Protein AF-A0A150L6R5-F1 (afdb_monomer)

Solvent-accessible surface area (backbone atoms only — not comparable to full-atom values): 7405 Å² total; per-residue (Å²): 128,95,86,69,54,72,67,58,52,52,34,39,78,70,68,76,39,85,80,50,73,68,56,41,49,54,49,15,63,74,72,68,33,34,54,50,27,78,69,68,76,39,93,54,50,44,89,71,48,69,51,76,79,44,76,50,83,79,50,77,66,54,52,50,54,48,52,55,48,49,53,52,50,52,53,49,33,61,73,67,61,62,55,36,60,96,81,40,74,58,53,73,68,58,50,50,53,49,51,54,52,51,49,52,51,52,51,51,53,50,25,52,50,48,58,71,68,56,54,77,95,73,62,110

Secondary structure (DSSP, 8-state):
--S--HHHHHHHHTTSSPPPHHHHHHHHHHHT--HHHHTTS-S-SSS--HHHHSPPPPPHHHHHHHHHHHHHHHHHHHHTTTTEETTEEPPHHHHHHHHHHHHHHHHHHHHHHHHHHS-GGG--

Structure (mmCIF, N/CA/C/O backbone):
data_AF-A0A150L6R5-F1
#
_entry.id   AF-A0A150L6R5-F1
#
loop_
_atom_site.group_PDB
_atom_site.id
_atom_site.type_symbol
_atom_site.label_atom_id
_atom_site.label_alt_id
_atom_site.label_comp_id
_atom_site.label_asym_id
_atom_site.label_entity_id
_atom_site.label_seq_id
_atom_site.pdbx_PDB_ins_code
_atom_site.Cartn_x
_atom_site.Cartn_y
_atom_site.Cartn_z
_atom_site.occupancy
_atom_site.B_iso_or_equiv
_atom_site.auth_seq_id
_atom_site.auth_comp_id
_atom_site.auth_asym_id
_atom_site.auth_atom_id
_atom_site.pdbx_PDB_model_num
ATOM 1 N N . MET A 1 1 ? 25.573 -14.787 -15.660 1.00 61.69 1 MET A N 1
ATOM 2 C CA . MET A 1 1 ? 26.106 -13.579 -16.336 1.00 61.69 1 MET A CA 1
ATOM 3 C C . MET A 1 1 ? 26.245 -13.853 -17.828 1.00 61.69 1 MET A C 1
ATOM 5 O O . MET A 1 1 ? 26.478 -14.995 -18.196 1.00 61.69 1 MET A O 1
ATOM 9 N N . LEU A 1 2 ? 26.052 -12.842 -18.675 1.00 75.56 2 LEU A N 1
ATOM 10 C CA . LEU A 1 2 ? 25.709 -12.941 -20.106 1.00 75.56 2 LEU A CA 1
ATOM 11 C C . LEU A 1 2 ? 26.707 -13.680 -21.024 1.00 75.56 2 LEU A C 1
ATOM 13 O O . LEU A 1 2 ? 26.377 -13.932 -22.178 1.00 75.56 2 LEU A O 1
ATOM 17 N N . GLY A 1 3 ? 27.876 -14.087 -20.523 1.00 83.06 3 GLY A N 1
ATOM 18 C CA . GLY A 1 3 ? 28.891 -14.808 -21.302 1.00 83.06 3 GLY A CA 1
ATOM 19 C C . GLY A 1 3 ? 29.661 -13.918 -22.283 1.00 83.06 3 GLY A C 1
ATOM 20 O O . GLY A 1 3 ? 30.315 -14.429 -23.185 1.00 83.06 3 GLY A O 1
ATOM 21 N N . ILE A 1 4 ? 29.576 -12.596 -22.115 1.00 85.50 4 ILE A N 1
ATOM 22 C CA . ILE A 1 4 ? 30.232 -11.585 -22.952 1.00 85.50 4 ILE A CA 1
ATOM 23 C C . ILE A 1 4 ? 31.328 -10.861 -22.167 1.00 85.50 4 ILE A C 1
ATOM 25 O O . ILE A 1 4 ? 31.260 -10.755 -20.942 1.00 85.50 4 ILE A O 1
ATOM 29 N N . SER A 1 5 ? 32.340 -10.352 -22.872 1.00 90.00 5 SER A N 1
ATOM 30 C CA . SER A 1 5 ? 33.394 -9.540 -22.260 1.00 90.00 5 SER A CA 1
ATOM 31 C C . SER A 1 5 ? 32.906 -8.120 -21.955 1.00 90.00 5 SER A C 1
ATOM 33 O O . SER A 1 5 ? 31.983 -7.613 -22.593 1.00 90.00 5 SER A O 1
ATOM 35 N N . ALA A 1 6 ? 33.573 -7.438 -21.020 1.00 88.44 6 ALA A N 1
ATOM 36 C CA . ALA A 1 6 ? 33.285 -6.036 -20.706 1.00 88.44 6 ALA A CA 1
ATOM 37 C C . ALA A 1 6 ? 33.437 -5.119 -21.935 1.00 88.44 6 ALA A C 1
ATOM 39 O O . ALA A 1 6 ? 32.618 -4.231 -22.152 1.00 88.44 6 ALA A O 1
ATOM 40 N N . GLN A 1 7 ? 34.435 -5.382 -22.788 1.00 90.38 7 GLN A N 1
ATOM 41 C CA . GLN A 1 7 ? 34.619 -4.649 -24.043 1.00 90.38 7 GLN A CA 1
ATOM 42 C C . GLN A 1 7 ? 33.437 -4.847 -25.001 1.00 90.38 7 GLN A C 1
ATOM 44 O O . GLN A 1 7 ? 32.991 -3.898 -25.637 1.00 90.38 7 GLN A O 1
ATOM 49 N N . TYR A 1 8 ? 32.919 -6.075 -25.097 1.00 88.62 8 TYR A N 1
ATOM 50 C CA . TYR A 1 8 ? 31.766 -6.373 -25.944 1.00 88.62 8 TYR A CA 1
ATOM 51 C C . TYR A 1 8 ? 30.515 -5.632 -25.463 1.00 88.62 8 TYR A C 1
ATOM 53 O O . TYR A 1 8 ? 29.786 -5.067 -26.273 1.00 88.62 8 TYR A O 1
ATOM 61 N N . TYR A 1 9 ? 30.299 -5.589 -24.148 1.00 87.62 9 TYR A N 1
ATOM 62 C CA . TYR A 1 9 ? 29.216 -4.821 -23.539 1.00 87.62 9 TYR A CA 1
ATOM 63 C C . TYR A 1 9 ? 29.360 -3.307 -23.803 1.00 87.62 9 TYR A C 1
ATOM 65 O O . TYR A 1 9 ? 28.414 -2.671 -24.258 1.00 87.62 9 TYR A O 1
ATOM 73 N N . TYR A 1 10 ? 30.564 -2.750 -23.651 1.00 90.50 10 TYR A N 1
ATOM 74 C CA . TYR A 1 10 ? 30.852 -1.340 -23.948 1.00 90.50 10 TYR A CA 1
ATOM 75 C C . TYR A 1 10 ? 30.578 -0.950 -25.410 1.00 90.50 10 TYR A C 1
ATOM 77 O O . TYR A 1 10 ? 30.079 0.139 -25.699 1.00 90.50 10 TYR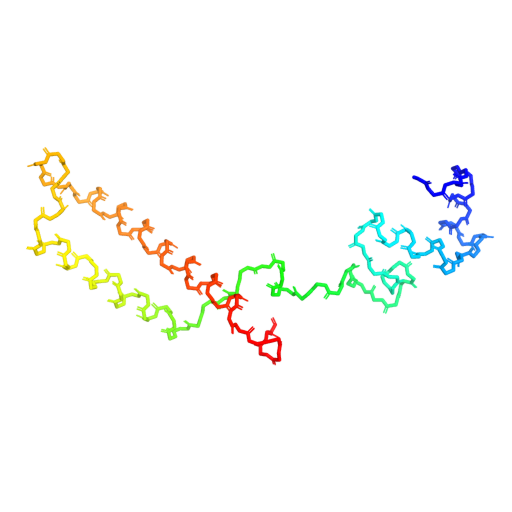 A O 1
ATOM 85 N N . ASP A 1 11 ? 30.899 -1.835 -26.357 1.00 91.75 11 ASP A N 1
ATOM 86 C CA . ASP A 1 11 ? 30.613 -1.598 -27.774 1.00 91.75 11 ASP A CA 1
ATOM 87 C C . ASP A 1 11 ? 29.100 -1.544 -28.053 1.00 91.75 11 ASP A C 1
ATOM 89 O O . ASP A 1 11 ? 28.676 -0.785 -28.927 1.00 91.75 11 ASP A O 1
ATOM 93 N N . ILE A 1 12 ? 28.293 -2.320 -27.316 1.00 88.31 12 ILE A N 1
ATOM 94 C CA . ILE A 1 12 ? 26.825 -2.270 -27.394 1.00 88.31 12 ILE A CA 1
ATOM 95 C C . ILE A 1 12 ? 26.315 -0.925 -26.873 1.00 88.31 12 ILE A C 1
ATOM 97 O O . ILE A 1 12 ? 25.556 -0.263 -27.574 1.00 88.31 12 ILE A O 1
ATOM 101 N N . GLU A 1 13 ? 26.765 -0.481 -25.695 1.00 85.50 13 GLU A N 1
ATOM 102 C CA . GLU A 1 13 ? 26.335 0.802 -25.107 1.00 85.50 13 GLU A CA 1
ATOM 103 C C . GLU A 1 13 ? 26.652 1.998 -26.013 1.00 85.50 13 GLU A C 1
ATOM 105 O O . GLU A 1 13 ? 25.896 2.964 -26.080 1.00 85.50 13 GLU A O 1
ATOM 110 N N . LYS A 1 14 ? 27.757 1.924 -26.764 1.00 90.44 14 LYS A N 1
ATOM 111 C CA . LYS A 1 14 ? 28.139 2.946 -27.748 1.00 90.44 14 LYS A CA 1
ATOM 112 C C . LYS A 1 14 ? 27.445 2.816 -29.106 1.00 90.44 14 LYS A C 1
ATOM 114 O O . LYS A 1 14 ? 27.790 3.568 -30.017 1.00 90.44 14 LYS A O 1
ATOM 119 N N . GLY A 1 15 ? 26.544 1.849 -29.283 1.00 84.25 15 GLY A N 1
ATOM 120 C CA . GLY A 1 15 ? 25.872 1.581 -30.558 1.00 84.25 15 GLY A CA 1
ATOM 121 C C . GLY A 1 15 ? 26.807 1.071 -31.661 1.00 84.25 15 GLY A C 1
ATOM 122 O O . GLY A 1 15 ? 26.438 1.063 -32.832 1.00 84.25 15 GLY A O 1
ATOM 123 N N . LYS A 1 16 ? 28.029 0.643 -31.313 1.00 89.19 16 LYS A N 1
ATOM 124 C CA . LYS A 1 16 ? 28.997 0.067 -32.263 1.00 89.19 16 LYS A CA 1
ATOM 125 C C . LYS A 1 16 ? 28.676 -1.387 -32.601 1.00 89.19 16 LYS A C 1
ATOM 127 O O . LYS A 1 16 ? 29.191 -1.916 -33.585 1.00 89.19 16 LYS A O 1
ATOM 132 N N . ARG A 1 17 ? 27.859 -2.043 -31.775 1.00 85.75 17 ARG A N 1
ATOM 133 C CA . ARG A 1 17 ? 27.372 -3.409 -31.971 1.00 85.75 17 ARG A CA 1
ATOM 134 C C . ARG A 1 17 ? 25.873 -3.487 -31.727 1.00 85.75 17 ARG A C 1
ATOM 136 O O . ARG A 1 17 ? 25.364 -2.909 -30.774 1.00 85.75 17 ARG A O 1
ATOM 143 N N . ASN A 1 18 ? 25.196 -4.264 -32.568 1.00 82.00 18 ASN A N 1
ATOM 144 C CA . ASN A 1 18 ? 23.773 -4.540 -32.417 1.00 82.00 18 ASN A CA 1
ATOM 145 C C . ASN A 1 18 ? 23.531 -5.579 -31.323 1.00 82.00 18 ASN A C 1
ATOM 147 O O . ASN A 1 18 ? 24.277 -6.552 -31.188 1.00 82.00 18 ASN A O 1
ATOM 151 N N . LEU A 1 19 ? 22.443 -5.385 -30.587 1.00 82.94 19 LEU A N 1
ATOM 152 C CA . LEU A 1 19 ? 21.975 -6.311 -29.572 1.00 82.94 19 LEU A CA 1
ATOM 153 C C . LEU A 1 19 ? 21.147 -7.428 -30.227 1.00 82.94 19 LEU A C 1
ATOM 155 O O . LEU A 1 19 ? 20.183 -7.147 -30.938 1.00 82.94 19 LEU A O 1
ATOM 159 N N . SER A 1 20 ? 21.511 -8.697 -30.011 1.00 88.38 20 SER A N 1
ATOM 160 C CA . SER A 1 20 ? 20.675 -9.817 -30.465 1.00 88.38 20 SER A CA 1
ATOM 161 C C . SER A 1 20 ? 19.405 -9.916 -29.616 1.00 88.38 20 SER A C 1
ATOM 163 O O . SER A 1 20 ? 19.404 -9.526 -28.449 1.00 88.38 20 SER A O 1
ATOM 165 N N . ALA A 1 21 ? 18.329 -10.480 -30.173 1.00 88.06 21 ALA A N 1
ATOM 166 C CA . ALA A 1 21 ? 17.070 -10.656 -29.443 1.00 88.06 21 ALA A CA 1
ATOM 167 C C . ALA A 1 21 ? 17.245 -11.498 -28.162 1.00 88.06 21 ALA A C 1
ATOM 169 O O . ALA A 1 21 ? 16.693 -11.167 -27.113 1.00 88.06 21 ALA A O 1
ATOM 170 N N . GLU A 1 22 ? 18.071 -12.545 -28.220 1.00 89.50 22 GLU A N 1
ATOM 171 C CA . GLU A 1 22 ? 18.399 -13.381 -27.060 1.00 89.50 22 GLU A CA 1
ATOM 172 C C . GLU A 1 22 ? 19.146 -12.584 -25.978 1.00 89.50 22 GLU A C 1
ATOM 174 O O . GLU A 1 22 ? 18.805 -12.657 -24.799 1.00 89.50 22 GLU A O 1
ATOM 179 N N . MET A 1 23 ? 20.131 -11.767 -26.370 1.00 89.25 23 MET A N 1
ATOM 180 C CA . MET A 1 23 ? 20.885 -10.932 -25.432 1.00 89.25 23 MET A CA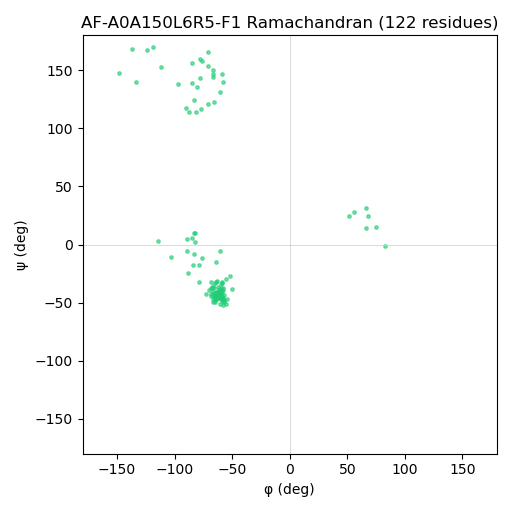 1
ATOM 181 C C . MET A 1 23 ? 19.999 -9.847 -24.814 1.00 89.25 23 MET A C 1
ATOM 183 O O . MET A 1 23 ? 20.085 -9.610 -23.613 1.00 89.25 23 MET A O 1
ATOM 187 N N . ALA A 1 24 ? 19.125 -9.228 -25.614 1.00 90.25 24 ALA A N 1
ATOM 188 C CA . ALA A 1 24 ? 18.142 -8.258 -25.142 1.00 90.25 24 ALA A CA 1
ATOM 189 C C . ALA A 1 24 ? 17.207 -8.870 -24.098 1.00 90.25 24 ALA A C 1
ATOM 191 O O . ALA A 1 24 ? 16.985 -8.266 -23.056 1.00 90.25 24 ALA A O 1
ATOM 192 N N . THR A 1 25 ? 16.725 -10.091 -24.340 1.00 91.06 25 THR A N 1
ATOM 193 C CA . THR A 1 25 ? 15.853 -10.814 -23.403 1.00 91.06 25 THR A CA 1
ATOM 194 C C . THR A 1 25 ? 16.580 -11.108 -22.090 1.00 91.06 25 THR A C 1
ATOM 196 O O . THR A 1 25 ? 16.077 -10.793 -21.018 1.00 91.06 25 THR A O 1
ATOM 199 N N . ARG A 1 26 ? 17.815 -11.620 -22.154 1.00 91.00 26 ARG A N 1
ATOM 200 C CA . ARG A 1 26 ? 18.606 -11.916 -20.947 1.00 91.00 26 ARG A CA 1
ATOM 201 C C . ARG A 1 26 ? 18.983 -10.655 -20.164 1.00 91.00 26 ARG A C 1
ATOM 203 O O . ARG A 1 26 ? 19.013 -10.690 -18.940 1.00 91.00 26 ARG A O 1
ATOM 210 N N . LEU A 1 27 ? 19.294 -9.549 -20.845 1.00 89.94 27 LEU A N 1
ATOM 211 C CA . LEU A 1 27 ? 19.520 -8.251 -20.199 1.00 89.94 27 LEU A CA 1
ATOM 212 C C . LEU A 1 27 ? 18.240 -7.748 -19.524 1.00 89.94 27 LEU A C 1
ATOM 214 O O . LEU A 1 27 ? 18.305 -7.287 -18.390 1.00 89.94 27 LEU A O 1
ATOM 218 N N . ALA A 1 28 ? 17.094 -7.878 -20.196 1.00 90.81 28 ALA A N 1
ATOM 219 C CA . ALA A 1 28 ? 15.792 -7.470 -19.678 1.00 90.81 28 ALA A CA 1
ATOM 220 C C . ALA A 1 28 ? 15.468 -8.213 -18.375 1.00 90.81 28 ALA A C 1
ATOM 222 O O . ALA A 1 28 ? 15.160 -7.585 -17.366 1.00 90.81 28 ALA A O 1
ATOM 223 N N . GLU A 1 29 ? 15.668 -9.532 -18.357 1.00 89.25 29 GLU A N 1
ATOM 224 C CA . GLU A 1 29 ? 15.503 -10.370 -17.165 1.00 89.25 29 GLU A CA 1
ATOM 225 C C . GLU A 1 29 ? 16.469 -9.995 -16.032 1.00 89.25 29 GLU A C 1
ATOM 227 O O . GLU A 1 29 ? 16.053 -9.900 -14.880 1.00 89.25 29 GLU A O 1
ATOM 232 N N . ILE A 1 30 ? 17.752 -9.756 -16.341 1.00 89.75 30 ILE A N 1
ATOM 233 C CA . ILE A 1 30 ? 18.762 -9.373 -15.338 1.00 89.75 30 ILE A CA 1
ATOM 234 C C . ILE A 1 30 ? 18.417 -8.033 -14.687 1.00 89.75 30 ILE A C 1
ATOM 236 O O . ILE A 1 30 ? 18.596 -7.878 -13.480 1.00 89.75 30 ILE A O 1
ATOM 240 N N . PHE A 1 31 ? 17.952 -7.067 -15.479 1.00 89.56 31 PHE A N 1
ATOM 241 C CA . PHE A 1 31 ? 17.625 -5.728 -14.998 1.00 89.56 31 PHE A CA 1
ATOM 242 C C . PHE A 1 31 ? 16.177 -5.587 -14.508 1.00 89.56 31 PHE A C 1
ATOM 244 O O . PHE A 1 31 ? 15.832 -4.540 -13.967 1.00 89.56 31 PHE A O 1
ATOM 251 N N . GLY A 1 32 ? 15.338 -6.619 -14.658 1.00 87.75 32 GLY A N 1
ATOM 252 C CA . GLY A 1 32 ? 13.924 -6.574 -14.274 1.00 87.75 32 GLY A CA 1
ATOM 253 C C . GLY A 1 32 ? 13.096 -5.593 -15.112 1.00 87.75 32 GLY A C 1
ATOM 254 O O . GLY A 1 32 ? 12.149 -4.995 -14.605 1.00 87.75 32 GLY A O 1
ATOM 255 N N . VAL A 1 33 ? 13.472 -5.402 -16.377 1.00 91.44 33 VAL A N 1
ATOM 256 C CA . VAL A 1 33 ? 12.845 -4.461 -17.318 1.00 91.44 33 VAL A CA 1
ATOM 257 C C . VAL A 1 33 ? 12.259 -5.194 -18.527 1.00 91.44 33 VAL A C 1
ATOM 259 O O . VAL A 1 33 ? 12.512 -6.379 -18.722 1.00 91.44 33 VAL A O 1
ATOM 262 N N . THR A 1 34 ? 11.481 -4.513 -19.365 1.00 91.69 34 THR A N 1
ATOM 263 C CA . THR A 1 34 ? 11.000 -5.043 -20.645 1.00 91.69 34 THR A CA 1
ATOM 264 C C . THR A 1 34 ? 12.037 -4.830 -21.743 1.00 91.69 34 THR A C 1
ATOM 266 O O . THR A 1 34 ? 12.865 -3.915 -21.704 1.00 91.69 34 THR A O 1
ATOM 269 N N . THR A 1 35 ? 11.980 -5.657 -22.786 1.00 91.25 35 THR A N 1
ATOM 270 C CA . THR A 1 35 ? 12.811 -5.450 -23.980 1.00 91.25 35 THR A CA 1
ATOM 271 C C . THR A 1 35 ? 12.478 -4.141 -24.688 1.00 91.25 35 THR A C 1
ATOM 273 O O . THR A 1 35 ? 13.363 -3.526 -25.273 1.00 91.25 35 THR A O 1
ATOM 276 N N . ASP A 1 36 ? 11.223 -3.692 -24.627 1.00 89.81 36 ASP A N 1
ATOM 277 C CA . ASP A 1 36 ? 10.816 -2.424 -25.227 1.00 89.81 36 ASP A CA 1
ATOM 278 C C . ASP A 1 36 ? 11.456 -1.226 -24.515 1.00 89.81 36 ASP A C 1
ATOM 280 O O . ASP A 1 36 ? 11.865 -0.283 -25.193 1.00 89.81 36 ASP A O 1
ATOM 284 N N . TYR A 1 37 ? 11.634 -1.286 -23.191 1.00 90.94 37 TYR A N 1
ATOM 285 C CA . TYR A 1 37 ? 12.405 -0.282 -22.457 1.00 90.94 37 TYR A CA 1
ATOM 286 C C . TYR A 1 37 ? 13.880 -0.280 -22.860 1.00 90.94 37 TYR A C 1
ATOM 288 O O . TYR A 1 37 ? 14.424 0.764 -23.212 1.00 90.94 37 TYR A O 1
ATOM 296 N N . LEU A 1 38 ? 14.525 -1.454 -22.877 1.00 89.19 38 LEU A N 1
ATOM 297 C CA . LEU A 1 38 ? 15.938 -1.565 -23.265 1.00 89.19 38 LEU A CA 1
ATOM 298 C C . LEU A 1 38 ? 16.213 -1.049 -24.678 1.00 89.19 38 LEU A C 1
ATOM 300 O O . LEU A 1 38 ? 17.298 -0.544 -24.954 1.00 89.19 38 LEU A O 1
ATOM 304 N N . LEU A 1 39 ? 15.241 -1.198 -25.577 1.00 88.31 39 LEU A N 1
ATOM 305 C CA . LEU A 1 39 ? 15.330 -0.741 -26.961 1.00 88.31 39 LEU A CA 1
ATOM 306 C C . LEU A 1 39 ? 14.841 0.704 -27.154 1.00 88.31 39 LEU A C 1
ATOM 308 O O . LEU A 1 39 ? 14.774 1.162 -28.293 1.00 88.31 39 LEU A O 1
ATOM 312 N N . GLY A 1 40 ? 14.486 1.416 -26.079 1.00 87.50 40 GLY A N 1
ATOM 313 C CA . GLY A 1 40 ? 14.051 2.814 -26.129 1.00 87.50 40 GLY A CA 1
ATOM 314 C C . GLY A 1 40 ? 12.701 3.033 -26.817 1.00 87.50 40 GLY A C 1
ATOM 315 O O . GLY A 1 40 ? 12.443 4.111 -27.344 1.00 87.50 40 GLY A O 1
ATOM 316 N N . ARG A 1 41 ? 11.837 2.013 -26.857 1.00 89.00 41 ARG A N 1
ATOM 317 C CA . ARG A 1 41 ? 10.472 2.110 -27.411 1.00 89.00 41 ARG A CA 1
ATOM 318 C C . ARG A 1 41 ? 9.463 2.651 -26.399 1.00 89.00 41 ARG A C 1
ATOM 320 O O . ARG A 1 41 ? 8.371 3.057 -26.784 1.00 89.00 41 ARG A O 1
ATOM 327 N N . THR A 1 42 ? 9.816 2.624 -25.117 1.00 87.75 42 THR A N 1
ATOM 328 C CA . THR A 1 42 ? 9.022 3.127 -23.993 1.00 87.75 42 THR A CA 1
ATOM 329 C C . THR A 1 42 ? 9.957 3.638 -22.902 1.00 87.75 42 THR A C 1
ATOM 331 O O . THR A 1 42 ? 11.027 3.072 -22.696 1.00 87.75 42 THR A O 1
ATOM 334 N N . ASP A 1 43 ? 9.530 4.664 -22.167 1.00 87.94 43 ASP A N 1
ATOM 335 C CA . ASP A 1 43 ? 10.226 5.137 -20.962 1.00 87.94 43 ASP A CA 1
ATOM 336 C C . ASP A 1 43 ? 9.856 4.316 -19.715 1.00 87.94 43 ASP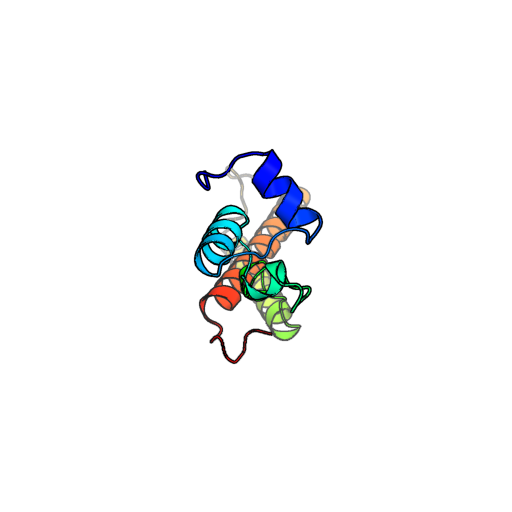 A C 1
ATOM 338 O O . ASP A 1 43 ? 10.450 4.493 -18.650 1.00 87.94 43 ASP A O 1
ATOM 342 N N . LYS A 1 44 ? 8.865 3.417 -19.819 1.00 83.31 44 LYS A N 1
ATOM 343 C CA . LYS A 1 44 ? 8.452 2.548 -18.712 1.00 83.31 44 LYS A CA 1
ATOM 344 C C . LYS A 1 44 ? 9.384 1.340 -18.623 1.00 83.31 44 LYS A C 1
ATOM 346 O O . LYS A 1 44 ? 9.342 0.520 -19.538 1.00 83.31 44 LYS A O 1
ATOM 351 N N . PRO A 1 45 ? 10.178 1.194 -17.544 1.00 84.19 45 PRO A N 1
ATOM 352 C CA . PRO A 1 45 ? 11.126 0.098 -17.402 1.00 84.19 45 PRO A CA 1
ATOM 353 C C . PRO A 1 45 ? 10.467 -1.269 -17.434 1.00 84.19 45 PRO A C 1
ATOM 355 O O . PRO A 1 45 ? 11.043 -2.187 -17.988 1.00 84.19 45 PRO A O 1
ATOM 358 N N . ASN A 1 46 ? 9.258 -1.425 -16.911 1.00 81.75 46 ASN A N 1
ATOM 359 C CA . ASN A 1 46 ? 8.548 -2.694 -16.931 1.00 81.75 46 ASN A CA 1
ATOM 360 C C . ASN A 1 46 ? 7.068 -2.507 -17.302 1.00 81.75 46 ASN A C 1
ATOM 362 O O . ASN A 1 46 ? 6.553 -1.388 -17.337 1.00 81.75 46 ASN A O 1
ATOM 366 N N . ASP A 1 47 ? 6.392 -3.624 -17.583 1.00 70.62 47 ASP A N 1
ATOM 367 C CA . ASP A 1 47 ? 4.941 -3.673 -17.820 1.00 70.62 47 ASP A CA 1
ATOM 368 C C . ASP A 1 47 ? 4.138 -3.718 -16.508 1.00 70.62 47 ASP A C 1
ATOM 370 O O . ASP A 1 47 ? 2.930 -3.977 -16.520 1.00 70.62 47 ASP A O 1
ATOM 374 N N . GLU A 1 48 ? 4.789 -3.507 -15.358 1.00 65.19 48 GLU A N 1
ATOM 375 C CA . GLU A 1 48 ? 4.079 -3.473 -14.088 1.00 65.19 48 GLU A CA 1
ATOM 376 C C . GLU A 1 48 ? 3.155 -2.260 -14.078 1.00 65.19 48 GLU A C 1
ATOM 378 O O . GLU A 1 48 ? 3.564 -1.111 -14.261 1.00 65.19 48 GLU A O 1
ATOM 383 N N . SER A 1 49 ? 1.867 -2.521 -13.879 1.00 65.25 49 SER A N 1
ATOM 384 C CA . SER A 1 49 ? 0.917 -1.440 -13.666 1.00 65.25 49 SER A CA 1
ATOM 385 C C . SER A 1 49 ? 1.230 -0.755 -12.330 1.00 65.25 49 SER A C 1
ATOM 387 O O . SER A 1 49 ? 1.687 -1.412 -11.392 1.00 65.25 49 SER A O 1
ATOM 389 N N . ASP A 1 50 ? 0.954 0.548 -12.193 1.00 66.25 50 ASP A N 1
ATOM 390 C CA . ASP A 1 50 ? 1.071 1.256 -10.900 1.00 66.25 50 ASP A CA 1
ATOM 391 C C . ASP A 1 50 ? 0.305 0.522 -9.780 1.00 66.25 50 ASP A C 1
ATOM 393 O O . ASP A 1 50 ? 0.671 0.553 -8.605 1.00 66.25 50 ASP A O 1
ATOM 397 N N . TRP A 1 51 ? -0.734 -0.220 -10.165 1.00 73.19 51 TRP A N 1
ATOM 398 C CA . TRP A 1 51 ? -1.480 -1.121 -9.303 1.00 73.19 51 TRP A CA 1
ATOM 399 C C . TRP A 1 51 ? -0.647 -2.248 -8.676 1.00 73.19 51 TRP A C 1
ATOM 401 O O . TRP A 1 51 ? -0.891 -2.652 -7.535 1.00 73.19 51 TRP A O 1
ATOM 411 N N . ASP A 1 52 ? 0.304 -2.806 -9.419 1.00 70.31 52 ASP A N 1
ATOM 412 C CA . ASP A 1 52 ? 1.135 -3.916 -8.963 1.00 70.31 52 ASP A CA 1
ATOM 413 C C . ASP A 1 52 ? 2.250 -3.410 -8.033 1.00 70.31 52 ASP A C 1
ATOM 415 O O . ASP A 1 52 ? 2.535 -4.060 -7.022 1.00 70.31 52 ASP A O 1
ATOM 419 N N . SER A 1 53 ? 2.752 -2.190 -8.250 1.00 72.69 53 SER A N 1
ATOM 420 C CA . SER A 1 53 ? 3.825 -1.579 -7.451 1.00 72.69 53 SER A CA 1
ATOM 421 C C . SER A 1 53 ? 3.346 -0.797 -6.215 1.00 72.69 53 SER A C 1
ATOM 423 O O . SER A 1 53 ? 4.090 -0.690 -5.240 1.00 72.69 53 SER A O 1
ATOM 425 N N . LYS A 1 54 ? 2.099 -0.298 -6.185 1.00 84.00 54 LYS A N 1
ATOM 426 C CA . LYS A 1 54 ? 1.565 0.529 -5.077 1.00 84.00 54 LYS A CA 1
ATOM 427 C C . LYS A 1 54 ? 0.287 -0.041 -4.458 1.00 84.00 54 LYS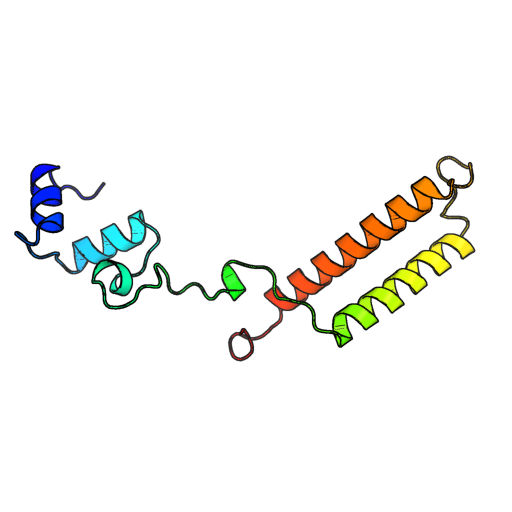 A C 1
ATOM 429 O O . LYS A 1 54 ? -0.305 -0.999 -4.960 1.00 84.00 54 LYS A O 1
ATOM 434 N N . LEU A 1 55 ? -0.111 0.498 -3.304 1.00 88.06 55 LEU A N 1
ATOM 435 C CA . LEU A 1 55 ? -1.441 0.257 -2.742 1.00 88.06 55 LEU A CA 1
ATOM 436 C C . LEU A 1 55 ? -2.451 1.174 -3.441 1.00 88.06 55 LEU A C 1
ATOM 438 O O . LEU A 1 55 ? -2.157 2.356 -3.619 1.00 88.06 55 LEU A O 1
ATOM 442 N N . PRO A 1 56 ? -3.629 0.663 -3.832 1.00 90.75 56 PRO A N 1
ATOM 443 C CA . PRO A 1 56 ? -4.630 1.481 -4.492 1.00 90.75 56 PRO A CA 1
ATOM 444 C C . PRO A 1 56 ? -5.182 2.538 -3.537 1.00 90.75 56 PRO A C 1
ATOM 446 O O . PRO A 1 56 ? -5.391 2.282 -2.349 1.00 90.75 56 PRO A O 1
ATOM 449 N N . GLU A 1 57 ? -5.467 3.717 -4.076 1.00 91.81 57 GLU A N 1
ATOM 450 C CA . GLU A 1 57 ? -6.098 4.794 -3.322 1.00 91.81 57 GLU A CA 1
ATOM 451 C C . GLU A 1 57 ? -7.529 4.422 -2.924 1.00 91.81 57 GLU A C 1
ATOM 453 O O . GLU A 1 57 ? -8.249 3.711 -3.642 1.00 91.81 57 GLU A O 1
ATOM 458 N N . LEU A 1 58 ? -7.946 4.903 -1.757 1.00 93.38 58 LEU A N 1
ATOM 459 C CA . LEU A 1 58 ? -9.306 4.746 -1.266 1.00 93.38 58 LEU A CA 1
ATOM 460 C C . LEU A 1 58 ? -10.184 5.860 -1.835 1.00 93.38 58 LEU A C 1
ATOM 462 O O . LEU A 1 58 ? -9.778 7.010 -1.954 1.00 93.38 58 LEU A O 1
ATOM 466 N N . THR A 1 59 ? -11.401 5.500 -2.225 1.00 94.88 59 THR A N 1
ATOM 467 C CA . THR A 1 59 ? -12.409 6.485 -2.629 1.00 94.88 59 THR A CA 1
ATOM 468 C C . THR A 1 59 ? -13.035 7.141 -1.400 1.00 94.88 59 T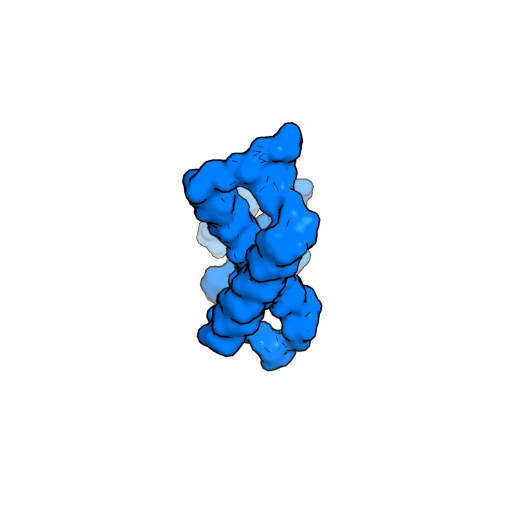HR A C 1
ATOM 470 O O . THR A 1 59 ? -13.082 6.539 -0.330 1.00 94.88 59 THR A O 1
ATOM 473 N N . GLU A 1 60 ? -13.642 8.318 -1.561 1.00 96.50 60 GLU A N 1
ATOM 474 C CA . GLU A 1 60 ? -14.377 8.995 -0.477 1.00 96.50 60 GLU A CA 1
ATOM 475 C C . GLU A 1 60 ? -15.479 8.129 0.151 1.00 96.50 60 GLU A C 1
ATOM 477 O O . GLU A 1 60 ? -15.831 8.280 1.320 1.00 96.50 60 GLU A O 1
ATOM 482 N N . LYS A 1 61 ? -16.077 7.221 -0.630 1.00 95.88 61 LYS A N 1
ATOM 483 C CA . LYS A 1 61 ? -17.043 6.255 -0.101 1.00 95.88 61 LYS A CA 1
ATOM 484 C C . LYS A 1 61 ? -16.357 5.246 0.821 1.00 95.88 61 LYS A C 1
ATOM 486 O O . LYS A 1 61 ? -16.875 4.953 1.888 1.00 95.88 61 LYS A O 1
ATOM 491 N N . GLU A 1 62 ? -15.204 4.726 0.413 1.00 96.38 62 GLU A N 1
ATOM 492 C CA . GLU A 1 62 ? -14.453 3.749 1.203 1.00 96.38 62 GLU A CA 1
ATOM 493 C C . GLU A 1 62 ? -13.892 4.364 2.487 1.00 96.38 62 GLU A C 1
ATOM 495 O O . GLU A 1 62 ? -13.934 3.702 3.519 1.00 96.38 62 GLU A O 1
ATOM 500 N N . GLU A 1 63 ? -13.442 5.620 2.449 1.00 97.12 63 GLU A N 1
ATOM 501 C CA . GLU A 1 63 ? -13.038 6.371 3.648 1.00 97.12 63 GLU A CA 1
ATOM 502 C C . GLU A 1 63 ? -14.207 6.534 4.632 1.00 97.12 63 GLU A C 1
ATOM 504 O O . GLU A 1 63 ? -14.063 6.252 5.821 1.00 97.12 63 GLU A O 1
ATOM 509 N N . ARG A 1 64 ? -15.404 6.891 4.142 1.00 97.12 64 ARG A N 1
ATOM 510 C CA . ARG A 1 64 ? -16.616 6.959 4.981 1.00 97.12 64 ARG A CA 1
ATOM 511 C C . ARG A 1 64 ? -16.990 5.606 5.584 1.00 97.12 64 ARG A C 1
ATOM 513 O O . ARG A 1 64 ? -17.314 5.538 6.766 1.00 97.12 64 ARG A O 1
ATOM 520 N N . ASP A 1 65 ? -16.921 4.530 4.802 1.00 97.19 65 ASP A N 1
ATOM 521 C CA . ASP A 1 65 ? -17.187 3.174 5.298 1.00 97.19 65 ASP A CA 1
ATOM 522 C C . ASP A 1 65 ? -16.180 2.765 6.393 1.00 97.19 65 ASP A C 1
ATOM 524 O O . ASP A 1 65 ? -16.547 2.078 7.349 1.00 97.19 65 ASP A O 1
ATOM 528 N N . ILE A 1 66 ? -14.912 3.180 6.268 1.00 97.00 66 ILE A N 1
ATOM 529 C CA . ILE A 1 66 ? -13.873 2.950 7.282 1.00 97.00 66 ILE A CA 1
ATOM 530 C C . ILE A 1 66 ? -14.183 3.727 8.559 1.00 97.00 66 ILE A C 1
ATOM 532 O O . ILE A 1 66 ? -14.146 3.122 9.627 1.00 97.00 66 ILE A O 1
ATOM 536 N N . ALA A 1 67 ? -14.543 5.010 8.457 1.00 96.25 67 ALA A N 1
ATOM 537 C CA . ALA A 1 67 ? -14.915 5.829 9.610 1.00 96.25 67 ALA A CA 1
ATOM 538 C C . ALA A 1 67 ? -16.096 5.216 10.384 1.00 96.25 67 ALA A C 1
ATOM 540 O O . ALA A 1 67 ? -16.001 4.997 11.589 1.00 96.25 67 ALA A O 1
ATOM 541 N N . LEU A 1 68 ? -17.161 4.815 9.679 1.00 97.25 68 LEU A N 1
ATOM 542 C CA . LEU A 1 68 ? -18.318 4.145 10.289 1.00 97.25 68 LEU A CA 1
ATOM 543 C C . LEU A 1 68 ? -17.935 2.825 10.971 1.00 97.25 68 LEU A C 1
ATOM 545 O O . LEU A 1 68 ? -18.455 2.477 12.033 1.00 97.25 68 LEU A O 1
ATOM 549 N N . LYS A 1 69 ? -17.029 2.056 10.358 1.00 96.50 69 LYS A N 1
ATOM 550 C CA . LYS A 1 69 ? -16.560 0.791 10.928 1.00 96.50 69 LYS A CA 1
ATOM 551 C C . LYS A 1 69 ? -15.681 1.010 12.159 1.00 96.50 69 LYS A C 1
ATOM 553 O O . LYS A 1 69 ? -15.806 0.242 13.109 1.00 96.50 69 LYS A O 1
ATOM 558 N N . LEU A 1 70 ? -14.821 2.026 12.142 1.00 95.75 70 LEU A N 1
ATOM 559 C CA . LEU A 1 70 ? -13.986 2.414 13.275 1.00 95.75 70 LEU A CA 1
ATOM 560 C C . LEU A 1 70 ? -14.855 2.804 14.471 1.00 95.75 70 LEU A C 1
ATOM 562 O O . LEU A 1 70 ? -14.691 2.221 15.537 1.00 95.75 70 LEU A O 1
ATOM 566 N N . GLU A 1 71 ? -15.828 3.698 14.278 1.00 93.75 71 GLU A N 1
ATOM 567 C CA . GLU A 1 71 ? -16.769 4.089 15.336 1.00 93.75 71 GLU A CA 1
ATOM 568 C C . GLU A 1 71 ? -17.520 2.884 15.901 1.00 93.75 71 GLU A C 1
ATOM 570 O O . GLU A 1 71 ? -17.629 2.730 17.114 1.00 93.75 71 GLU A O 1
ATOM 575 N N . LYS A 1 72 ? -17.990 1.979 15.035 1.00 94.69 72 LYS A N 1
ATOM 576 C CA . LYS A 1 72 ? -18.665 0.759 15.485 1.00 94.69 72 LYS A CA 1
ATOM 577 C C . LYS A 1 72 ? -17.762 -0.114 16.361 1.00 94.69 72 LYS A C 1
ATOM 579 O O . LYS A 1 72 ? -18.241 -0.633 17.363 1.00 94.69 72 LYS A O 1
ATOM 584 N N . ILE A 1 73 ? -16.493 -0.286 15.986 1.00 91.81 73 ILE A N 1
ATOM 585 C CA . ILE A 1 73 ? -15.525 -1.070 16.765 1.00 91.81 73 ILE A CA 1
ATOM 586 C C . ILE A 1 73 ? -15.260 -0.396 18.113 1.00 91.81 73 ILE A C 1
ATOM 588 O O . ILE A 1 73 ? -15.332 -1.067 19.136 1.00 91.81 73 ILE A O 1
ATOM 592 N N . LEU A 1 74 ? -15.007 0.915 18.128 1.00 89.38 74 LEU A N 1
ATOM 593 C CA . LEU A 1 74 ? -14.754 1.663 19.362 1.00 89.38 74 LEU A CA 1
ATOM 594 C C . LEU A 1 74 ? -15.952 1.591 20.319 1.00 89.38 74 LEU A C 1
ATOM 596 O O . LEU A 1 74 ? -15.781 1.217 21.473 1.00 89.38 74 LEU A O 1
ATOM 600 N N . ASN A 1 75 ? -17.170 1.802 19.813 1.00 88.56 75 ASN A N 1
ATOM 601 C CA . ASN A 1 75 ? -18.390 1.693 20.617 1.00 88.56 75 ASN A CA 1
ATOM 602 C C . ASN A 1 75 ? -18.590 0.278 21.187 1.00 88.56 75 ASN A C 1
ATOM 604 O O . ASN A 1 75 ? -19.052 0.123 22.313 1.00 88.56 75 ASN A O 1
ATOM 608 N N . GLN A 1 76 ? -18.263 -0.770 20.421 1.00 86.75 76 GLN A N 1
ATOM 609 C CA . GLN A 1 76 ? -18.330 -2.149 20.918 1.00 86.75 76 GLN A CA 1
ATOM 610 C C . GLN A 1 76 ? -17.321 -2.396 22.042 1.00 86.75 76 GLN A C 1
ATOM 612 O O . GLN A 1 76 ? -17.675 -3.014 23.043 1.00 86.75 76 GLN A O 1
ATOM 617 N N . LEU A 1 77 ? -16.098 -1.880 21.905 1.00 82.00 77 LEU A N 1
ATOM 618 C CA . LEU A 1 77 ? -15.068 -2.006 22.933 1.00 82.00 77 LEU A CA 1
ATOM 619 C C . LEU A 1 77 ? -15.464 -1.273 24.223 1.00 82.00 77 LEU A C 1
ATOM 621 O O . LEU A 1 77 ? -15.300 -1.834 25.308 1.00 82.00 77 LEU A O 1
ATOM 625 N N . ASP A 1 78 ? -16.034 -0.070 24.104 1.00 77.88 78 ASP A N 1
ATOM 626 C CA . ASP A 1 78 ? -16.551 0.705 25.239 1.00 77.88 78 ASP A CA 1
ATOM 627 C C . ASP A 1 78 ? -17.686 -0.038 25.963 1.00 77.88 78 ASP A C 1
ATOM 629 O O . ASP A 1 78 ? -17.700 -0.111 27.192 1.00 77.88 78 ASP A O 1
ATOM 633 N N . HIS A 1 79 ? -18.622 -0.640 25.221 1.00 73.19 79 HIS A N 1
ATOM 634 C CA . HIS A 1 79 ? -19.745 -1.382 25.804 1.00 73.19 79 HIS A CA 1
ATOM 635 C C . HIS A 1 79 ? -19.340 -2.686 26.502 1.00 73.19 79 HIS A C 1
ATOM 637 O O . HIS A 1 79 ? -19.989 -3.082 27.471 1.00 73.19 79 HIS A O 1
ATOM 643 N N . GLU A 1 80 ? -18.294 -3.364 26.029 1.00 65.38 80 GLU A N 1
ATOM 644 C CA . GLU A 1 80 ? -17.826 -4.630 26.605 1.00 65.38 80 GLU A CA 1
ATOM 645 C C . GLU A 1 80 ? -16.873 -4.437 27.802 1.00 65.38 80 GLU A C 1
ATOM 647 O O . GLU A 1 80 ? -16.323 -5.417 28.304 1.00 65.38 80 GLU A O 1
ATOM 652 N N . ASN A 1 81 ? -16.659 -3.197 28.276 1.00 62.44 81 ASN A N 1
ATOM 653 C CA . ASN A 1 81 ? -15.581 -2.840 29.214 1.00 62.44 81 ASN A CA 1
ATOM 654 C C . ASN A 1 81 ? -14.197 -3.341 28.737 1.00 62.44 81 ASN A C 1
ATOM 656 O O . ASN A 1 81 ? -13.282 -3.541 29.536 1.00 62.44 81 ASN A O 1
ATOM 660 N N . ALA A 1 82 ? -14.029 -3.546 27.426 1.00 61.62 82 ALA A N 1
ATOM 661 C CA . ALA A 1 82 ? -12.807 -4.082 26.829 1.00 61.62 82 ALA A CA 1
ATOM 662 C C . ALA A 1 82 ? -11.680 -3.035 26.761 1.00 61.62 82 ALA A C 1
ATOM 664 O O . ALA A 1 82 ? -10.530 -3.377 26.499 1.00 61.62 82 ALA A O 1
ATOM 665 N N . VAL A 1 83 ? -12.005 -1.763 27.017 1.00 64.50 83 VAL A N 1
ATOM 666 C CA . VAL A 1 83 ? -11.075 -0.616 27.019 1.00 64.50 83 VAL A CA 1
ATOM 667 C C . VAL A 1 83 ? -10.331 -0.476 28.356 1.00 64.50 83 VAL A C 1
ATOM 669 O O . VAL A 1 83 ? -9.660 0.522 28.608 1.00 64.50 83 VAL A O 1
ATOM 672 N N . SER A 1 84 ? -10.443 -1.467 29.244 1.00 70.31 84 SER A N 1
ATOM 673 C CA . SER A 1 84 ? -9.596 -1.566 30.430 1.00 70.31 84 SER A CA 1
ATOM 674 C C . SER A 1 84 ? -8.312 -2.329 30.099 1.00 70.31 84 SER A C 1
ATOM 676 O O . SER A 1 84 ? -8.341 -3.529 29.829 1.00 70.31 84 SER A O 1
ATOM 678 N N . PHE A 1 85 ? -7.167 -1.653 30.155 1.00 66.81 85 PHE A N 1
ATOM 679 C CA . PHE A 1 85 ? -5.859 -2.277 29.980 1.00 66.81 85 PHE A CA 1
ATOM 680 C C . PHE A 1 85 ? -5.339 -2.723 31.351 1.00 66.81 85 PHE A C 1
ATOM 682 O O . PHE A 1 85 ? -5.188 -1.912 32.2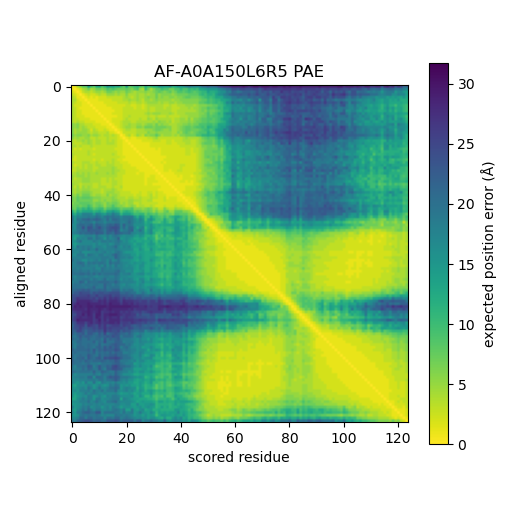57 1.00 66.81 85 PHE A O 1
ATOM 689 N N . TYR A 1 86 ? -5.131 -4.030 31.540 1.00 69.12 86 TYR A N 1
ATOM 690 C CA . TYR A 1 86 ? -4.788 -4.622 32.847 1.00 69.12 86 TYR A CA 1
ATOM 691 C C . TYR A 1 86 ? -5.782 -4.308 33.985 1.00 69.12 86 TYR A C 1
ATOM 693 O O . TYR A 1 86 ? -5.418 -4.317 35.157 1.00 69.12 86 TYR A O 1
ATOM 701 N N . GLY A 1 87 ? -7.056 -4.075 33.652 1.00 69.56 87 GLY A N 1
ATOM 702 C CA . GLY A 1 87 ? -8.092 -3.738 34.635 1.00 69.56 87 GLY A CA 1
ATOM 703 C C . GLY A 1 87 ? -8.138 -2.257 35.023 1.00 69.56 87 GLY A C 1
ATOM 704 O O . GLY A 1 87 ? -9.034 -1.867 35.768 1.00 69.56 87 GLY A O 1
ATOM 705 N N . GLU A 1 88 ? -7.243 -1.427 34.481 1.00 72.12 88 GLU A N 1
ATOM 706 C CA . GLU A 1 88 ? -7.310 0.029 34.600 1.00 72.12 88 GLU A CA 1
ATOM 707 C C . GLU A 1 88 ? -7.972 0.628 33.353 1.00 72.12 88 GLU A C 1
ATOM 709 O O . GLU A 1 88 ? -7.708 0.170 32.238 1.00 72.12 88 GLU A O 1
ATOM 714 N N . PRO A 1 89 ? -8.857 1.629 33.492 1.00 76.81 89 PRO A N 1
ATOM 715 C CA . PRO A 1 89 ? -9.396 2.330 32.334 1.00 76.81 89 PRO A CA 1
ATOM 716 C C . PRO A 1 89 ? -8.249 2.988 31.561 1.00 76.81 89 PRO A C 1
ATOM 718 O O . PRO A 1 89 ? -7.417 3.669 32.158 1.00 76.81 89 PRO A O 1
ATOM 721 N N . MET A 1 90 ? -8.209 2.798 30.239 1.00 81.19 90 MET A N 1
ATOM 722 C CA . MET A 1 90 ? -7.235 3.505 29.405 1.00 81.19 90 MET A CA 1
ATOM 723 C C . MET A 1 90 ? -7.399 5.019 29.568 1.00 81.19 90 MET A C 1
ATOM 725 O O . MET A 1 90 ? -8.523 5.533 29.617 1.00 81.19 90 MET A O 1
ATOM 729 N N . ASP A 1 91 ? -6.276 5.728 29.615 1.00 85.06 91 ASP A N 1
ATOM 730 C CA . ASP A 1 91 ? -6.273 7.181 29.519 1.00 85.06 91 ASP A CA 1
ATOM 731 C C . ASP A 1 91 ? -6.618 7.642 28.091 1.00 85.06 91 ASP A C 1
ATOM 733 O O . ASP A 1 91 ? -6.648 6.863 27.131 1.00 85.06 91 ASP A O 1
ATOM 737 N N . GLU A 1 92 ? -6.928 8.929 27.948 1.00 85.00 92 GLU A N 1
ATOM 738 C CA . GLU A 1 92 ? -7.337 9.493 26.657 1.00 85.00 92 GLU A CA 1
ATOM 739 C C . GLU A 1 92 ? -6.220 9.428 25.607 1.00 85.00 92 GLU A C 1
ATOM 741 O O . GLU A 1 92 ? -6.500 9.221 24.428 1.00 85.00 92 GLU A O 1
ATOM 746 N N . GLU A 1 93 ? -4.954 9.529 26.021 1.00 87.56 93 GLU A N 1
ATOM 747 C CA . GLU A 1 93 ? -3.812 9.422 25.109 1.00 87.56 93 GLU A CA 1
ATOM 748 C C . GLU A 1 93 ? -3.713 8.016 24.502 1.00 87.56 93 GLU A C 1
ATOM 750 O O . GLU A 1 93 ? -3.597 7.865 23.283 1.00 87.56 93 GLU A O 1
ATOM 755 N N . THR A 1 94 ? -3.841 6.971 25.324 1.00 86.12 94 THR A N 1
ATOM 756 C CA . THR A 1 94 ? -3.793 5.584 24.8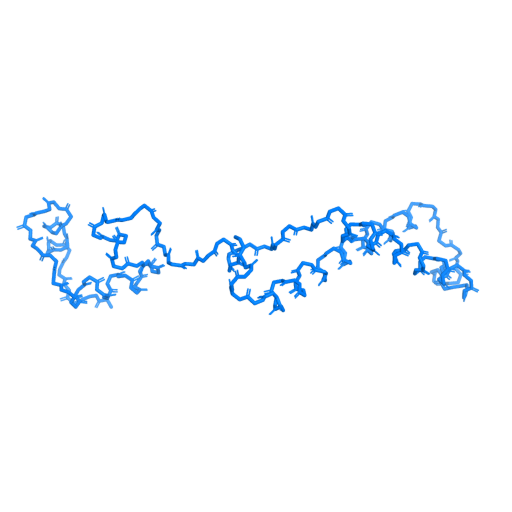49 1.00 86.12 94 THR A CA 1
ATOM 757 C C . THR A 1 94 ? -5.015 5.256 23.989 1.00 86.12 94 THR A C 1
ATOM 759 O O . THR A 1 94 ? -4.885 4.556 22.981 1.00 86.12 94 THR A O 1
ATOM 762 N N . LYS A 1 95 ? -6.204 5.777 24.327 1.00 84.94 95 LYS A N 1
ATOM 763 C CA . LYS A 1 95 ? -7.406 5.621 23.486 1.00 84.94 95 LYS A CA 1
ATOM 764 C C . LYS A 1 95 ? -7.227 6.254 22.110 1.00 84.94 95 LYS A C 1
ATOM 766 O O . LYS A 1 95 ? -7.600 5.642 21.108 1.00 84.94 95 LYS A O 1
ATOM 771 N N . GLU A 1 96 ? -6.634 7.442 22.042 1.00 89.62 96 GLU A N 1
ATOM 772 C CA . GLU A 1 96 ? -6.371 8.111 20.768 1.00 89.62 96 GLU A CA 1
ATOM 773 C C . GLU A 1 96 ? -5.308 7.362 19.952 1.00 89.62 96 GLU A C 1
ATOM 775 O O . GLU A 1 96 ? -5.501 7.098 18.764 1.00 89.62 96 GLU A O 1
ATOM 780 N N . ALA A 1 97 ? -4.230 6.903 20.593 1.00 91.31 97 ALA A N 1
ATOM 781 C CA . ALA A 1 97 ? -3.226 6.067 19.937 1.00 91.31 97 ALA A CA 1
ATOM 782 C C . ALA A 1 97 ? -3.841 4.771 19.371 1.00 91.31 97 ALA A C 1
ATOM 784 O O . ALA A 1 97 ? -3.534 4.357 18.246 1.00 91.31 97 ALA A O 1
ATOM 785 N N . MET A 1 98 ? -4.756 4.149 20.120 1.00 89.25 98 MET A N 1
ATOM 786 C CA . MET A 1 98 ? -5.498 2.973 19.673 1.00 89.25 98 MET A CA 1
ATOM 787 C C . MET A 1 98 ? -6.398 3.297 18.478 1.00 89.25 98 MET A C 1
ATOM 789 O O . MET A 1 98 ? -6.388 2.552 17.495 1.00 89.25 98 MET A O 1
ATOM 793 N N . ARG A 1 99 ? -7.133 4.414 18.521 1.00 92.19 99 ARG A N 1
ATOM 794 C CA . ARG A 1 99 ? -7.967 4.892 17.410 1.00 92.19 99 ARG A CA 1
ATOM 795 C C . ARG A 1 99 ? -7.143 5.055 16.133 1.00 92.19 99 ARG A C 1
ATOM 797 O O . ARG A 1 99 ? -7.508 4.471 15.113 1.00 92.19 99 ARG A O 1
ATOM 804 N N . ILE A 1 100 ? -6.015 5.764 16.201 1.00 95.50 100 ILE A N 1
ATOM 805 C CA . ILE A 1 100 ? -5.112 5.996 15.061 1.00 95.50 100 ILE A CA 1
ATOM 806 C C . ILE A 1 100 ? -4.592 4.667 14.493 1.00 95.50 100 ILE A C 1
ATOM 808 O O . ILE A 1 100 ? -4.601 4.443 13.279 1.00 95.50 100 ILE A O 1
ATOM 812 N N . SER A 1 101 ? -4.162 3.756 15.369 1.00 95.25 101 SER A N 1
ATOM 813 C CA . SER A 1 101 ? -3.659 2.437 14.974 1.00 95.25 101 SER A CA 1
ATOM 814 C C . SER A 1 101 ? -4.731 1.586 14.277 1.00 95.25 101 SER A C 1
ATOM 816 O O . SER A 1 101 ? -4.475 0.985 13.225 1.00 95.25 101 SER A O 1
ATOM 818 N N . LEU A 1 102 ? -5.956 1.570 14.815 1.00 95.06 102 LEU A N 1
ATOM 819 C CA . LEU A 1 102 ? -7.094 0.863 14.224 1.00 95.06 102 LEU A CA 1
ATOM 820 C C . LEU A 1 102 ? -7.493 1.461 12.876 1.00 95.06 102 LEU A C 1
ATOM 822 O O . LEU A 1 102 ? -7.703 0.715 11.920 1.00 95.06 102 LEU A O 1
ATOM 826 N N . GLU A 1 103 ? -7.565 2.787 12.771 1.00 96.31 103 GLU A N 1
ATOM 827 C CA . GLU A 1 103 ? -7.878 3.483 11.523 1.00 96.31 103 GLU A CA 1
ATOM 828 C C . GLU A 1 103 ? -6.864 3.137 10.426 1.00 96.31 103 GLU A C 1
ATOM 830 O O . GLU A 1 103 ? -7.247 2.727 9.325 1.00 96.31 103 GLU A O 1
ATOM 835 N N . SER A 1 104 ? -5.569 3.213 10.748 1.00 96.81 104 SER A N 1
ATOM 836 C CA . SER A 1 104 ? -4.479 2.833 9.844 1.00 96.81 104 SER A CA 1
ATOM 837 C C . SER A 1 104 ? -4.597 1.372 9.395 1.00 96.81 104 SER A C 1
ATOM 839 O O . SER A 1 104 ? -4.541 1.066 8.200 1.00 96.81 104 SER A O 1
ATOM 841 N N . SER A 1 105 ? -4.867 0.466 10.337 1.00 96.94 105 SER A N 1
ATOM 842 C CA . SER A 1 105 ? -5.044 -0.962 10.056 1.00 96.94 105 SER A CA 1
ATOM 843 C C . SER A 1 105 ? -6.248 -1.232 9.147 1.00 96.94 105 SER A C 1
ATOM 845 O O . SER A 1 105 ? -6.163 -2.040 8.219 1.00 96.94 105 SER A O 1
ATOM 847 N N . LEU A 1 106 ? -7.372 -0.540 9.368 1.00 97.25 106 LEU A N 1
ATOM 848 C CA . LEU A 1 106 ? -8.571 -0.654 8.536 1.00 97.25 106 LEU A CA 1
ATOM 849 C C . LEU A 1 106 ? -8.333 -0.127 7.118 1.00 97.25 106 LEU A C 1
ATOM 851 O O . LEU A 1 106 ? -8.740 -0.791 6.158 1.00 97.25 106 LEU A O 1
ATOM 855 N N . ARG A 1 107 ? -7.648 1.017 6.976 1.00 97.44 107 ARG A N 1
ATOM 856 C CA . ARG A 1 107 ? -7.240 1.553 5.669 1.00 97.44 107 ARG A CA 1
ATOM 857 C C . ARG A 1 107 ? -6.370 0.558 4.921 1.00 97.44 107 ARG A C 1
ATOM 859 O O . ARG A 1 107 ? -6.716 0.175 3.803 1.00 97.44 107 ARG A O 1
ATOM 866 N N . LEU A 1 108 ? -5.313 0.060 5.559 1.00 96.38 108 LEU A N 1
ATOM 867 C CA . L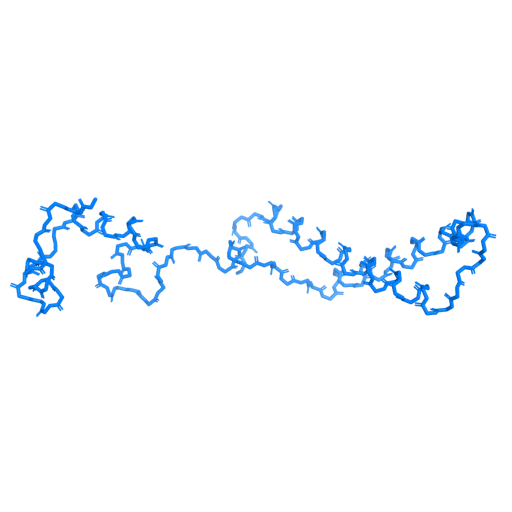EU A 1 108 ? -4.407 -0.913 4.95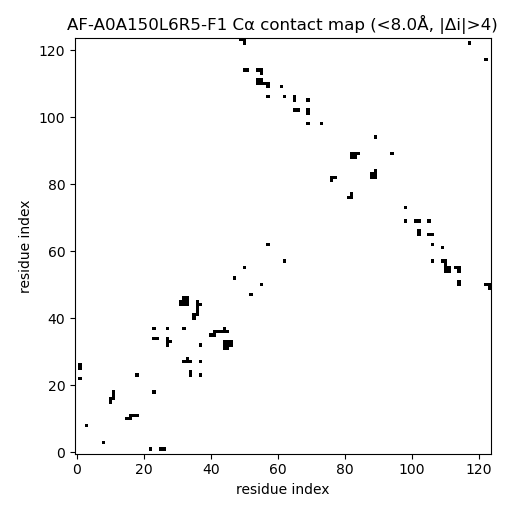7 1.00 96.38 108 LEU A CA 1
ATOM 868 C C . LEU A 1 108 ? -5.155 -2.174 4.506 1.00 96.38 108 LEU A C 1
ATOM 870 O O . LEU A 1 108 ? -5.014 -2.612 3.363 1.00 96.38 108 LEU A O 1
ATOM 874 N N . ALA A 1 109 ? -6.006 -2.734 5.370 1.00 96.62 109 ALA A N 1
ATOM 875 C CA . ALA A 1 109 ? -6.802 -3.912 5.040 1.00 96.62 109 ALA A CA 1
ATOM 876 C C . ALA A 1 109 ? -7.718 -3.662 3.829 1.00 96.62 109 ALA A C 1
ATOM 878 O O . ALA A 1 109 ? -7.828 -4.515 2.942 1.00 96.62 109 ALA A O 1
ATOM 879 N N . LYS A 1 110 ? -8.346 -2.481 3.754 1.00 96.88 110 LYS A N 1
ATOM 880 C CA . LYS A 1 110 ? -9.202 -2.090 2.629 1.00 96.88 110 LYS A CA 1
ATOM 881 C C . LYS A 1 110 ? -8.402 -1.943 1.336 1.00 96.88 110 LYS A C 1
ATOM 883 O O . LYS A 1 110 ? -8.832 -2.468 0.309 1.00 96.88 110 LYS A O 1
ATOM 888 N N . GLN A 1 111 ? -7.234 -1.304 1.381 1.00 95.19 111 GLN A N 1
ATOM 889 C CA . GLN A 1 111 ? -6.352 -1.150 0.222 1.00 95.19 111 GLN A CA 1
ATOM 890 C C . GLN A 1 111 ? -5.834 -2.499 -0.285 1.00 95.19 111 GLN A C 1
ATOM 892 O O . GLN A 1 111 ? -5.859 -2.755 -1.488 1.00 95.19 111 GLN A O 1
ATOM 897 N N . LEU A 1 112 ? -5.433 -3.402 0.614 1.00 94.19 112 LEU A N 1
ATOM 898 C CA . LEU A 1 112 ? -4.997 -4.755 0.258 1.00 94.19 112 LEU A CA 1
ATOM 899 C C . LEU A 1 112 ? -6.131 -5.573 -0.369 1.00 94.19 112 LEU A C 1
ATOM 901 O O . LEU A 1 112 ? -5.933 -6.226 -1.396 1.00 94.19 112 LEU A O 1
ATOM 905 N N . ALA A 1 113 ? -7.336 -5.508 0.205 1.00 94.38 113 ALA A N 1
ATOM 906 C CA . ALA A 1 113 ? -8.512 -6.154 -0.367 1.00 94.38 113 ALA A CA 1
ATOM 907 C C . ALA A 1 113 ? -8.821 -5.594 -1.761 1.00 94.38 113 ALA A C 1
ATOM 909 O O . ALA A 1 113 ? -9.005 -6.357 -2.709 1.00 94.38 113 ALA A O 1
ATOM 910 N N . LYS A 1 114 ? -8.797 -4.267 -1.915 1.00 93.56 114 LYS A N 1
ATOM 911 C CA . LYS A 1 114 ? -8.978 -3.604 -3.205 1.00 93.56 114 LYS A CA 1
ATOM 912 C C . LYS A 1 114 ? -7.935 -4.095 -4.207 1.00 93.56 114 LYS A C 1
ATOM 914 O O . LYS A 1 114 ? -8.335 -4.578 -5.266 1.00 93.56 114 LYS A O 1
ATOM 919 N N . LYS A 1 115 ? -6.646 -4.112 -3.840 1.00 90.69 115 LYS A N 1
ATOM 920 C CA . LYS A 1 115 ? -5.528 -4.596 -4.673 1.00 90.69 115 LYS A CA 1
ATOM 921 C C . LYS A 1 115 ? -5.748 -6.026 -5.166 1.00 90.69 115 LYS A C 1
ATOM 923 O O . LYS A 1 115 ? -5.577 -6.307 -6.354 1.00 90.69 115 LYS A O 1
ATOM 928 N N . LYS A 1 116 ? -6.161 -6.913 -4.256 1.00 90.62 116 LYS A N 1
ATOM 929 C CA . LYS A 1 116 ? -6.359 -8.343 -4.515 1.00 90.62 116 LYS A CA 1
ATOM 930 C C . LYS A 1 116 ? -7.595 -8.633 -5.367 1.00 90.62 116 LYS A C 1
ATOM 932 O O . LYS A 1 116 ? -7.524 -9.470 -6.263 1.00 90.62 116 LYS A O 1
ATOM 937 N N . PHE A 1 117 ? -8.714 -7.964 -5.094 1.00 92.31 117 PHE A N 1
ATOM 938 C CA . PHE A 1 117 ? -10.018 -8.337 -5.649 1.00 92.31 117 PHE A CA 1
ATOM 939 C C . PHE A 1 117 ? -10.502 -7.455 -6.804 1.00 92.31 117 PHE A C 1
ATOM 941 O O . PHE A 1 117 ? -11.453 -7.837 -7.479 1.00 92.31 117 PHE A O 1
ATOM 948 N N . THR A 1 118 ? -9.857 -6.319 -7.093 1.00 89.94 118 THR A N 1
ATOM 949 C CA . THR A 1 118 ? -10.199 -5.516 -8.281 1.00 89.94 118 THR A CA 1
ATOM 950 C C . THR A 1 118 ? -9.752 -6.238 -9.560 1.00 89.94 118 THR A C 1
ATOM 952 O O . THR A 1 118 ? -8.551 -6.506 -9.728 1.00 89.94 118 THR A O 1
ATOM 955 N N . PRO A 1 119 ? -10.680 -6.550 -10.489 1.00 89.69 119 PRO A N 1
ATOM 956 C CA . PRO A 1 119 ? -10.345 -7.153 -11.778 1.00 89.69 119 PRO A CA 1
ATOM 957 C C . PRO A 1 119 ? -9.384 -6.284 -12.592 1.00 89.69 119 PRO A C 1
ATOM 959 O O . PRO A 1 119 ? -9.514 -5.063 -12.576 1.00 89.69 119 PRO A O 1
ATOM 962 N N . LYS A 1 120 ? -8.486 -6.903 -13.378 1.00 83.25 120 LYS A N 1
ATOM 963 C CA . LYS A 1 120 ? -7.464 -6.189 -14.174 1.00 83.25 120 LYS A CA 1
ATOM 964 C C . LYS A 1 120 ? -8.027 -5.046 -15.027 1.00 83.25 120 LYS A C 1
ATOM 966 O O . LYS A 1 120 ? -7.440 -3.978 -15.065 1.00 83.25 120 LYS A O 1
ATOM 971 N N . LYS A 1 121 ? -9.212 -5.236 -15.614 1.00 84.31 121 LYS A N 1
ATOM 972 C CA . LYS A 1 121 ? -9.908 -4.227 -16.433 1.00 84.31 121 LYS A CA 1
ATOM 973 C C . LYS A 1 121 ? -10.337 -2.948 -15.691 1.00 84.31 121 LYS A C 1
ATOM 975 O O . LYS A 1 121 ? -10.714 -1.987 -16.345 1.00 84.31 121 LYS A O 1
ATOM 980 N N . TYR A 1 122 ? -10.338 -2.950 -14.357 1.00 82.12 122 TYR A N 1
ATOM 981 C CA . TYR A 1 122 ? -10.715 -1.801 -13.520 1.00 82.12 122 TYR A CA 1
ATOM 982 C C . TYR A 1 122 ? -9.543 -1.245 -12.701 1.00 82.12 122 TYR A C 1
ATOM 984 O O . TYR A 1 122 ? -9.745 -0.340 -11.892 1.00 82.12 122 TYR A O 1
ATOM 992 N N . ARG A 1 123 ? -8.338 -1.797 -12.875 1.00 82.62 123 ARG A N 1
ATOM 993 C CA . ARG A 1 123 ? -7.116 -1.264 -12.270 1.00 82.62 123 ARG A CA 1
ATOM 994 C C . ARG A 1 123 ? -6.718 -0.042 -13.095 1.00 82.62 123 ARG A C 1
ATOM 996 O O . ARG A 1 123 ? -6.530 -0.176 -14.302 1.00 82.62 123 ARG A O 1
ATOM 1003 N N . LYS A 1 124 ? -6.731 1.130 -12.463 1.00 68.81 124 LYS A N 1
ATOM 1004 C CA . LYS A 1 124 ? -6.243 2.376 -13.060 1.00 68.81 124 LYS A CA 1
ATOM 1005 C C . LYS A 1 124 ? -4.743 2.487 -12.858 1.00 68.81 124 LYS A C 1
ATOM 1007 O O . LYS A 1 124 ? -4.279 1.965 -11.818 1.00 68.81 124 LYS A O 1
#

Radius of gyration: 25.71 Å; Cα contacts (8 Å, |Δi|>4): 75; chains: 1; bounding box: 54×24×67 Å

Foldseek 3Di:
DQPDDPVVVVCVVVVVDDADPVNLVVVLVVVVADSCCVVVVDVGRHPDDVLNVDQDDDDPVLLVVLVVVLVVVLVVCVVVVVCDDVNHHDDPVVVVVVSVVSSVVSRVVVSVCCSPPPDPVPRD

Sequence (124 aa):
MLGISAQYYYDIEKGKRNLSAEMATRLAEIFGVTTDYLLGRTDKPNDESDWDSKLPELTEKEERDIALKLEKILNQLDHENAVSFYGEPMDEETKEAMRISLESSLRLAKQLAKKKFTPKKYRK

InterPro domains:
  IPR001387 Cro/C1-type, helix-turn-helix domain [PF01381] (1-38)
  IPR001387 Cro/C1-type, helix-turn-helix domain [PS50943] (1-38)
  IPR001387 Cro/C1-type, helix-turn-helix domain [cd00093] (1-38)
  IPR010982 Lambda repressor-like, DNA-binding domain superfamily [G3DSA:1.10.260.40] (1-124)
  IPR010982 Lambda repressor-like, DNA-binding domain superfamily [SSF47413] (1-45)

Organism: NCBI:txid81408

Mean predicted aligned error: 10.86 Å

pLDDT: mean 86.54, std 9.29, range [61.62, 97.44]